Protein AF-A0A7Y5RRM7-F1 (afdb_monomer)

Radius of gyration: 21.53 Å; Cα contacts (8 Å, |Δi|>4): 45; chains: 1; bounding box: 50×24×57 Å

Solvent-accessible surface area (backbone atoms only — not comparable to full-atom values): 6272 Å² total; per-residue (Å²): 135,58,73,67,62,62,70,73,50,55,71,67,60,50,53,55,49,46,51,53,48,50,52,51,41,48,48,67,68,69,49,88,69,75,96,42,74,65,59,54,53,51,45,51,52,43,51,51,51,49,50,52,53,52,50,54,53,52,53,49,53,54,53,52,50,56,47,54,53,49,52,50,45,51,53,53,43,72,73,35,59,86,87,34,73,66,29,53,53,43,50,50,52,53,52,52,52,51,51,54,50,51,54,53,51,57,64,71,76,107

Mean predicted aligned error: 7.57 Å

pLDDT: mean 85.65, std 8.85, range [42.88, 94.12]

Nearest PDB structures (foldseek):
  8onz-assembly1_Lh  TM=9.088E-01  e=1.400E-01  Thermochaetoides thermophila DSM 1495
  3jbn-assembly1_A3  TM=8.747E-01  e=7.711E-01  Plasmodium falciparum 3D7
  5szg-assembly1_B  TM=6.218E-01  e=1.334E+00  Homo sapiens

Structure (mmCIF, N/CA/C/O backbone):
data_AF-A0A7Y5RRM7-F1
#
_entry.id   AF-A0A7Y5RRM7-F1
#
loop_
_atom_site.group_PDB
_atom_site.id
_atom_site.type_symbol
_atom_site.label_atom_id
_atom_site.label_alt_id
_atom_site.label_comp_id
_atom_site.label_asym_id
_atom_site.label_entity_id
_atom_site.label_seq_id
_atom_site.pdbx_PDB_ins_code
_atom_site.Cartn_x
_atom_site.Cartn_y
_atom_site.Cartn_z
_atom_site.occupancy
_atom_site.B_iso_or_equiv
_atom_site.auth_seq_id
_atom_site.auth_comp_id
_atom_site.auth_asym_id
_atom_site.auth_atom_id
_atom_site.pdbx_PDB_model_num
ATOM 1 N N . MET A 1 1 ? -0.634 -0.112 16.729 1.00 69.50 1 MET A N 1
ATOM 2 C CA . MET A 1 1 ? 0.783 -0.339 16.363 1.00 69.50 1 MET A CA 1
ATOM 3 C C . MET A 1 1 ? 1.493 0.960 16.001 1.00 69.50 1 MET A C 1
ATOM 5 O O . MET A 1 1 ? 0.846 1.903 15.524 1.00 69.50 1 MET A O 1
ATOM 9 N N . THR A 1 2 ? 2.814 1.009 16.193 1.00 83.56 2 THR A N 1
ATOM 10 C CA . THR A 1 2 ? 3.649 2.098 15.655 1.00 83.56 2 THR A CA 1
ATOM 11 C C . THR A 1 2 ? 3.902 1.896 14.155 1.00 83.56 2 THR A C 1
ATOM 13 O O . THR A 1 2 ? 3.787 0.794 13.626 1.00 83.56 2 THR A O 1
ATOM 16 N N . ILE A 1 3 ? 4.227 2.969 13.426 1.00 83.38 3 ILE A N 1
ATOM 17 C CA . ILE A 1 3 ? 4.484 2.884 11.974 1.00 83.38 3 ILE A CA 1
ATOM 18 C C . ILE A 1 3 ? 5.730 2.034 11.676 1.00 83.38 3 ILE A C 1
ATOM 20 O O . ILE A 1 3 ? 5.771 1.359 10.648 1.00 83.38 3 ILE A O 1
ATOM 24 N N . LYS A 1 4 ? 6.727 2.042 12.572 1.00 85.69 4 LYS A N 1
ATOM 25 C CA . LYS A 1 4 ? 7.965 1.260 12.429 1.00 85.69 4 LYS A CA 1
ATOM 26 C C . LYS A 1 4 ? 7.667 -0.242 12.401 1.00 85.69 4 LYS A C 1
ATOM 28 O O . LYS A 1 4 ? 8.015 -0.902 11.430 1.00 85.69 4 LYS A O 1
ATOM 33 N N . GLU A 1 5 ? 6.881 -0.726 13.361 1.00 85.69 5 GLU A N 1
ATOM 34 C CA . GLU A 1 5 ? 6.448 -2.131 13.424 1.00 85.69 5 GLU A CA 1
ATOM 35 C C . GLU A 1 5 ? 5.671 -2.571 12.170 1.00 85.69 5 GLU A C 1
ATOM 37 O O . GLU A 1 5 ? 5.827 -3.689 11.688 1.00 85.69 5 GLU A O 1
ATOM 42 N N . ILE A 1 6 ? 4.820 -1.697 11.614 1.00 85.50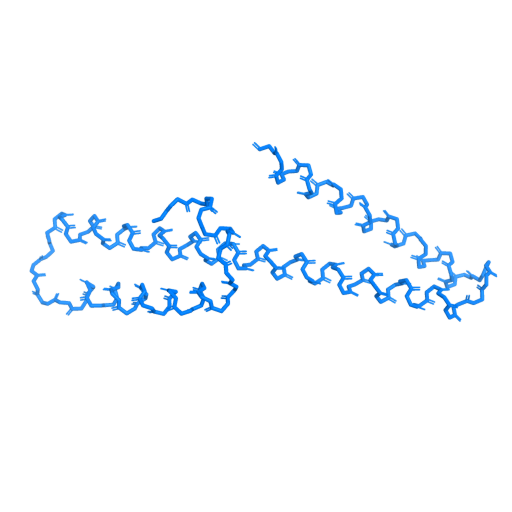 6 ILE A N 1
ATOM 43 C CA . ILE A 1 6 ? 4.047 -2.009 10.397 1.00 85.50 6 ILE A CA 1
ATOM 44 C C . ILE A 1 6 ? 4.983 -2.166 9.190 1.00 85.50 6 ILE A C 1
ATOM 46 O O . ILE A 1 6 ? 4.745 -3.014 8.332 1.00 85.50 6 ILE A O 1
ATOM 50 N N . ARG A 1 7 ? 6.054 -1.367 9.112 1.00 84.62 7 ARG A N 1
ATOM 51 C CA . ARG A 1 7 ? 7.020 -1.431 8.005 1.00 84.62 7 ARG A CA 1
ATOM 52 C C . ARG A 1 7 ? 7.845 -2.720 8.014 1.00 84.62 7 ARG A C 1
ATOM 54 O O . ARG A 1 7 ? 8.202 -3.175 6.930 1.00 84.62 7 ARG A O 1
ATOM 61 N N . GLU A 1 8 ? 8.110 -3.289 9.187 1.00 88.19 8 GLU A N 1
ATOM 62 C CA . GLU A 1 8 ? 8.915 -4.508 9.370 1.00 88.19 8 GLU A CA 1
ATOM 63 C C . GLU A 1 8 ? 8.146 -5.802 9.056 1.00 88.19 8 GLU A C 1
ATOM 65 O O . GLU A 1 8 ? 8.739 -6.777 8.598 1.00 88.19 8 GLU A O 1
ATOM 70 N N . LYS A 1 9 ? 6.818 -5.817 9.237 1.00 88.44 9 LYS A N 1
ATOM 71 C CA . LYS A 1 9 ? 5.979 -6.997 8.957 1.00 88.44 9 LYS A CA 1
ATOM 72 C C . LYS A 1 9 ? 5.915 -7.352 7.470 1.00 88.44 9 LYS A C 1
ATOM 74 O O . LYS A 1 9 ? 5.915 -6.471 6.604 1.00 88.44 9 LYS A O 1
ATOM 79 N N . LYS A 1 10 ? 5.768 -8.644 7.154 1.00 89.81 10 LYS A N 1
ATOM 80 C CA . LYS A 1 10 ? 5.547 -9.105 5.773 1.00 89.81 10 LYS A CA 1
ATOM 81 C C . LYS A 1 10 ? 4.190 -8.635 5.249 1.00 89.81 10 LYS A C 1
ATOM 83 O O . LYS A 1 10 ? 3.287 -8.325 6.022 1.00 89.81 10 LYS A O 1
ATOM 88 N N . SER A 1 11 ? 4.057 -8.532 3.926 1.00 86.12 11 SER A N 1
ATOM 89 C CA . SER A 1 11 ? 2.807 -8.072 3.304 1.00 86.12 11 SER A CA 1
ATOM 90 C C . SER A 1 11 ? 1.636 -9.000 3.633 1.00 86.12 11 SER A C 1
ATOM 92 O O . SER A 1 11 ? 0.563 -8.506 3.966 1.00 86.12 11 SER A O 1
ATOM 94 N N . ASP A 1 12 ? 1.861 -10.315 3.656 1.00 89.19 12 ASP A N 1
ATOM 95 C CA . ASP A 1 12 ? 0.825 -11.304 3.984 1.00 89.19 12 ASP A CA 1
ATOM 96 C C . ASP A 1 12 ? 0.307 -11.137 5.421 1.00 89.19 12 ASP A C 1
ATOM 98 O O . ASP A 1 12 ? -0.903 -11.081 5.647 1.00 89.19 12 ASP A O 1
ATOM 102 N N . ASP A 1 13 ? 1.213 -10.927 6.381 1.00 90.81 13 ASP A N 1
ATOM 103 C CA . ASP A 1 13 ? 0.860 -10.666 7.784 1.00 90.81 13 ASP A CA 1
ATOM 104 C C . ASP A 1 13 ? 0.046 -9.371 7.934 1.00 90.81 13 ASP A C 1
ATOM 106 O O . ASP A 1 13 ? -0.868 -9.279 8.757 1.00 90.81 13 ASP A O 1
ATOM 110 N N . LEU A 1 14 ? 0.359 -8.349 7.129 1.00 89.81 14 LEU A N 1
ATOM 111 C CA . LEU A 1 14 ? -0.391 -7.093 7.104 1.00 89.81 14 LEU A CA 1
ATOM 112 C C . LEU A 1 14 ? -1.795 -7.272 6.518 1.00 89.81 14 LEU A C 1
ATOM 114 O O . LEU A 1 14 ? -2.731 -6.657 7.028 1.00 89.81 14 LEU A O 1
ATOM 118 N N . HIS A 1 15 ? -1.964 -8.112 5.494 1.00 90.31 15 HIS A N 1
ATOM 119 C CA . HIS A 1 15 ? -3.282 -8.449 4.951 1.00 90.31 15 HIS A CA 1
ATOM 120 C C . HIS A 1 15 ? -4.129 -9.235 5.956 1.00 90.31 15 HIS A C 1
ATOM 122 O O . HIS A 1 15 ? -5.302 -8.903 6.147 1.00 90.31 15 HIS A O 1
ATOM 128 N N . GLY A 1 16 ? -3.532 -10.212 6.649 1.00 92.69 16 GLY A N 1
ATOM 129 C CA . GLY A 1 16 ? -4.191 -10.933 7.741 1.00 92.69 16 GLY A CA 1
ATOM 130 C C . GLY A 1 16 ? -4.655 -9.976 8.839 1.00 92.69 16 GLY A C 1
ATOM 131 O O . GLY A 1 16 ? -5.834 -9.938 9.191 1.00 92.69 16 GLY A O 1
ATOM 132 N N . ARG A 1 17 ? -3.761 -9.087 9.284 1.00 91.31 17 ARG A N 1
ATOM 133 C CA . ARG A 1 17 ? -4.089 -8.085 10.303 1.00 91.31 17 ARG A CA 1
ATOM 134 C C . ARG A 1 17 ? -5.155 -7.086 9.850 1.00 91.31 17 ARG A C 1
ATOM 136 O O . ARG A 1 17 ? -5.996 -6.675 10.645 1.00 91.31 17 ARG A O 1
ATOM 143 N N . LEU A 1 18 ? -5.135 -6.681 8.581 1.00 93.38 18 LEU A N 1
ATOM 144 C CA . LEU A 1 18 ? -6.139 -5.785 8.008 1.00 93.38 18 LEU A CA 1
ATOM 145 C C . LEU A 1 18 ? -7.541 -6.403 8.077 1.00 93.38 18 LEU A C 1
ATOM 147 O O . LEU A 1 18 ? -8.507 -5.693 8.370 1.00 93.38 18 LEU A O 1
ATOM 151 N N . ARG A 1 19 ? -7.648 -7.712 7.822 1.00 93.94 19 ARG A N 1
ATOM 152 C CA . ARG A 1 19 ? -8.906 -8.454 7.919 1.00 93.94 19 ARG A CA 1
ATOM 153 C C . ARG A 1 19 ? -9.423 -8.467 9.355 1.00 93.94 19 ARG A C 1
ATOM 155 O O . ARG A 1 19 ? -10.554 -8.050 9.580 1.00 93.94 19 ARG A O 1
ATOM 162 N N . GLU A 1 20 ? -8.572 -8.823 10.315 1.00 94.12 20 GLU A N 1
ATOM 163 C CA . GLU A 1 20 ? -8.918 -8.819 11.744 1.00 94.12 20 GLU A CA 1
ATOM 164 C C . GLU A 1 20 ? -9.417 -7.449 12.217 1.00 94.12 20 GLU A C 1
ATOM 166 O O . GLU A 1 20 ? -10.465 -7.347 12.851 1.00 94.12 20 GLU A O 1
ATOM 171 N N . LEU A 1 21 ? -8.693 -6.375 11.882 1.00 92.94 21 LEU A N 1
ATOM 172 C CA . LEU A 1 21 ? -9.067 -5.015 12.277 1.00 92.94 21 LEU A CA 1
ATOM 173 C C . LEU A 1 21 ? -10.382 -4.571 11.632 1.00 92.94 21 LEU A C 1
ATOM 175 O O . LEU A 1 21 ? -11.172 -3.875 12.266 1.00 92.94 21 LEU A O 1
ATOM 179 N N . SER A 1 22 ? -10.637 -4.983 10.389 1.00 90.88 22 SER A N 1
ATOM 180 C CA . SER A 1 22 ? -11.896 -4.683 9.699 1.00 90.88 22 SER A CA 1
ATOM 181 C C . SER A 1 22 ? -13.074 -5.415 10.347 1.00 90.88 22 SER A C 1
ATOM 183 O O . SER A 1 22 ? -14.138 -4.825 10.526 1.00 90.88 22 SER A O 1
ATOM 185 N N . GLU A 1 23 ? -12.880 -6.670 10.757 1.00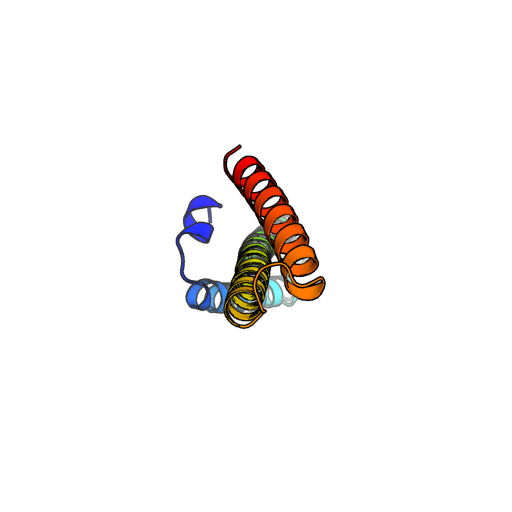 93.19 23 GLU A N 1
ATOM 186 C CA . GLU A 1 23 ? -13.881 -7.450 11.490 1.00 93.19 23 GLU A CA 1
ATOM 187 C C . GLU A 1 23 ? -14.144 -6.866 12.888 1.00 93.19 23 GLU A C 1
ATOM 189 O O . GLU A 1 23 ? -15.299 -6.751 13.298 1.00 93.19 23 GLU A O 1
ATOM 194 N N . GLN A 1 24 ? -13.103 -6.436 13.607 1.00 90.75 24 GLN A N 1
ATOM 195 C CA . GLN A 1 24 ? -13.242 -5.744 14.895 1.00 90.75 24 GLN A CA 1
ATOM 196 C C . GLN A 1 24 ? -14.017 -4.437 14.748 1.00 90.75 24 GLN A C 1
ATOM 198 O O . GLN A 1 24 ? -14.950 -4.175 15.500 1.00 90.75 24 GLN A O 1
ATOM 203 N N . LEU A 1 25 ? -13.677 -3.641 13.741 1.00 90.19 25 LEU A N 1
ATOM 204 C CA . LEU A 1 25 ? -14.335 -2.374 13.460 1.00 90.19 25 LEU A CA 1
ATOM 205 C C . LEU A 1 25 ? -15.805 -2.570 13.078 1.00 90.19 25 LEU A C 1
ATOM 207 O O . LEU A 1 25 ? -16.661 -1.812 13.533 1.00 90.19 25 LEU A O 1
ATOM 211 N N . PHE A 1 26 ? -16.115 -3.610 12.303 1.00 90.19 26 PHE A N 1
ATOM 212 C CA . PHE A 1 26 ? -17.493 -3.994 12.015 1.00 90.19 26 PHE A CA 1
ATOM 213 C C . PHE A 1 26 ? -18.248 -4.360 13.296 1.00 90.19 26 PHE A C 1
ATOM 215 O O . PHE A 1 26 ? -19.325 -3.821 13.535 1.00 90.19 26 PHE A O 1
ATOM 222 N N . ARG A 1 27 ? -17.665 -5.196 14.166 1.00 89.25 27 ARG A N 1
ATOM 223 C CA . ARG A 1 27 ? -18.270 -5.544 15.464 1.00 89.25 27 ARG A CA 1
ATOM 224 C C . ARG A 1 27 ? -18.530 -4.302 16.306 1.00 89.25 27 ARG A C 1
ATOM 226 O O . ARG A 1 27 ? -19.651 -4.114 16.760 1.00 89.25 27 ARG A O 1
ATOM 233 N N . VAL A 1 28 ? -17.538 -3.424 16.450 1.00 87.62 28 VAL A N 1
ATOM 234 C CA . VAL A 1 28 ? -17.686 -2.167 17.197 1.00 87.62 28 VAL A CA 1
ATOM 235 C C . VAL A 1 28 ? -18.794 -1.305 16.596 1.00 87.62 28 VAL A C 1
ATOM 237 O O . VAL A 1 28 ? -19.541 -0.693 17.341 1.00 87.62 28 VAL A O 1
ATOM 240 N N . ARG A 1 29 ? -18.974 -1.257 15.273 1.00 83.88 29 ARG A N 1
ATOM 241 C CA . ARG A 1 29 ? -20.063 -0.473 14.661 1.00 83.88 29 ARG A CA 1
ATOM 242 C C . ARG A 1 29 ? -21.438 -1.131 14.794 1.00 83.88 29 ARG A C 1
ATOM 244 O O . ARG A 1 29 ? -22.424 -0.415 14.944 1.00 83.88 29 ARG A O 1
ATOM 251 N N . CYS A 1 30 ? -21.507 -2.458 14.750 1.00 83.50 30 CYS A N 1
ATOM 252 C CA . CYS A 1 30 ? -22.757 -3.218 14.707 1.00 83.50 30 CYS A CA 1
ATOM 253 C C . CYS A 1 30 ? -23.261 -3.705 16.074 1.00 83.50 30 CYS A C 1
ATOM 255 O O . CYS A 1 30 ? -24.371 -4.227 16.147 1.00 83.50 30 CYS A O 1
ATOM 257 N N . THR A 1 31 ? -22.504 -3.539 17.163 1.00 81.44 31 THR A N 1
ATOM 258 C CA . THR A 1 31 ? -23.011 -3.824 18.515 1.00 81.44 31 THR A CA 1
ATOM 259 C C . THR A 1 31 ? -24.131 -2.851 18.890 1.00 81.44 31 THR A C 1
ATOM 261 O O . THR A 1 31 ? -24.011 -1.643 18.682 1.00 81.44 31 THR A O 1
ATOM 264 N N . SER A 1 32 ? -25.217 -3.369 19.472 1.00 62.25 32 SER A N 1
ATOM 265 C CA . SER A 1 32 ? -26.430 -2.607 19.820 1.00 62.25 32 SER A CA 1
ATOM 266 C C . SER A 1 32 ? -26.276 -1.688 21.038 1.00 62.25 32 SER A C 1
ATOM 268 O O . SER A 1 32 ? -27.215 -0.981 21.403 1.00 62.25 32 SER A O 1
ATOM 270 N N . GLU A 1 33 ? -25.113 -1.694 21.691 1.00 65.94 33 GLU A N 1
ATOM 271 C CA . GLU A 1 33 ? -24.820 -0.802 22.809 1.00 65.94 33 GLU A CA 1
ATOM 272 C C . GLU A 1 33 ? -24.871 0.663 22.355 1.00 65.94 33 GLU A C 1
ATOM 274 O O . GLU A 1 33 ? -24.316 1.018 21.304 1.00 65.94 33 GLU A O 1
ATOM 279 N N . ARG A 1 34 ? -25.548 1.502 23.159 1.00 61.34 34 ARG A N 1
ATOM 280 C CA . ARG A 1 34 ? -25.722 2.949 22.947 1.00 61.34 34 ARG A CA 1
ATOM 281 C C . ARG A 1 34 ? -24.401 3.599 22.513 1.00 61.34 34 ARG A C 1
ATOM 283 O O . ARG A 1 34 ? -23.337 3.234 23.002 1.00 61.34 34 ARG A O 1
ATOM 290 N N . LEU A 1 35 ? -24.472 4.585 21.616 1.00 68.75 35 LEU A N 1
ATOM 291 C CA . LEU A 1 35 ? -23.332 5.405 21.184 1.00 68.75 35 LEU A CA 1
ATOM 292 C C . LEU A 1 35 ? -22.666 6.084 22.393 1.00 68.75 35 LEU A C 1
ATOM 294 O O . LEU A 1 35 ? -23.076 7.164 22.812 1.00 68.75 35 LEU A O 1
ATOM 298 N N . THR A 1 36 ? -21.642 5.447 22.961 1.00 80.94 36 THR A N 1
ATOM 299 C CA . THR A 1 36 ? -20.797 6.037 24.000 1.00 80.94 36 THR A CA 1
ATOM 300 C C . THR A 1 36 ? -19.580 6.719 23.369 1.00 80.94 36 THR A C 1
ATOM 302 O O . THR A 1 36 ? -19.073 6.263 22.335 1.00 80.94 36 THR A O 1
ATOM 305 N N . PRO A 1 37 ? -19.050 7.790 23.986 1.00 82.56 37 PRO A N 1
ATOM 306 C CA . PRO A 1 37 ? -17.793 8.404 23.557 1.00 82.56 37 PRO A CA 1
ATOM 307 C C . PRO A 1 37 ? -16.628 7.402 23.484 1.00 82.56 37 PRO A C 1
ATOM 309 O O . PRO A 1 37 ? -15.786 7.492 22.591 1.00 82.56 37 PRO A O 1
ATOM 312 N N . GLN A 1 38 ? -16.606 6.410 24.380 1.00 83.88 38 GLN A N 1
ATOM 313 C CA . GLN A 1 38 ? -15.612 5.336 24.412 1.00 83.88 38 GLN A CA 1
ATOM 314 C C . GLN A 1 38 ? -15.640 4.493 23.131 1.00 83.88 38 GLN A C 1
ATOM 316 O O . GLN A 1 38 ? -14.598 4.310 22.501 1.00 83.88 38 GLN A O 1
ATOM 321 N N . LYS A 1 39 ? -16.829 4.059 22.694 1.00 83.88 39 LYS A N 1
ATOM 322 C CA . LYS A 1 39 ? -17.027 3.290 21.455 1.00 83.88 39 LYS A CA 1
ATOM 323 C C . LYS A 1 39 ? -16.586 4.077 20.217 1.00 83.88 39 LYS A C 1
ATOM 325 O O . LYS A 1 39 ? -15.932 3.539 19.326 1.00 83.88 39 LYS A O 1
ATOM 330 N N . GLY A 1 40 ? -16.882 5.379 20.183 1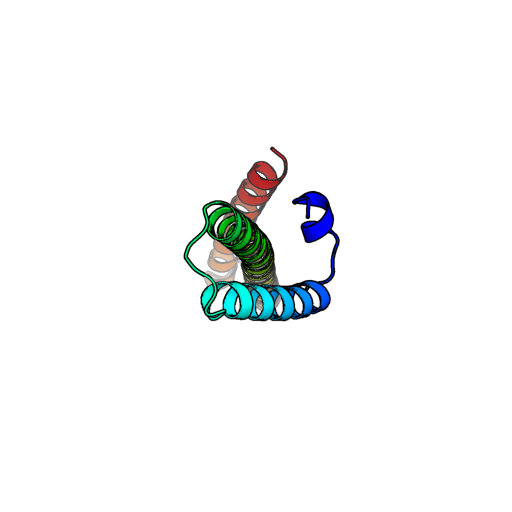.00 85.25 40 GLY A N 1
ATOM 331 C CA . GLY A 1 40 ? -16.419 6.276 19.119 1.00 85.25 40 GLY A CA 1
ATOM 332 C C . GLY A 1 40 ? -14.892 6.416 19.080 1.00 85.25 40 GLY A C 1
ATOM 333 O O . GLY A 1 40 ? -14.288 6.378 18.006 1.00 85.25 40 GLY A O 1
ATOM 334 N N . ALA A 1 41 ? -14.249 6.531 20.245 1.00 88.56 41 ALA A N 1
ATOM 335 C CA . ALA A 1 41 ? -12.794 6.590 20.344 1.00 88.56 41 ALA A CA 1
ATOM 336 C C . ALA A 1 41 ? -12.126 5.274 19.910 1.00 88.56 41 ALA A C 1
ATOM 338 O O . ALA A 1 41 ? -11.093 5.306 19.239 1.00 88.56 41 ALA A O 1
ATOM 339 N N . GLU A 1 42 ? -12.712 4.128 20.254 1.00 88.38 42 GLU A N 1
ATOM 340 C CA . GLU A 1 42 ? -12.238 2.808 19.834 1.00 88.38 42 GLU A CA 1
ATOM 341 C C . GLU A 1 42 ? -12.355 2.613 18.319 1.00 88.38 42 GLU A C 1
ATOM 343 O O . GLU A 1 42 ? -11.359 2.297 17.665 1.00 88.38 42 GLU A O 1
ATOM 348 N N . ALA A 1 43 ? -13.522 2.909 17.738 1.00 88.50 43 ALA A N 1
ATOM 349 C CA . ALA A 1 43 ? -13.724 2.850 16.291 1.00 88.50 43 ALA A CA 1
ATOM 350 C C . ALA A 1 43 ? -12.707 3.730 15.547 1.00 88.50 43 ALA A C 1
ATOM 352 O O . ALA A 1 43 ? -12.088 3.285 14.583 1.00 88.50 43 ALA A O 1
ATOM 353 N N . LYS A 1 44 ? -12.450 4.945 16.053 1.00 90.56 44 LYS A N 1
ATOM 354 C CA . LYS A 1 44 ? -11.461 5.860 15.469 1.00 90.56 44 LYS A CA 1
ATOM 355 C C . LYS A 1 44 ? -10.035 5.305 15.536 1.00 90.56 44 LYS A C 1
ATOM 357 O O . LYS A 1 44 ? -9.275 5.488 14.586 1.00 90.56 44 LYS A O 1
ATOM 362 N N . LYS A 1 45 ? -9.652 4.635 16.629 1.00 91.06 45 LYS A N 1
ATOM 363 C CA . LYS A 1 45 ? -8.336 3.978 16.742 1.00 91.06 45 LYS A CA 1
ATOM 364 C C . LYS A 1 45 ? -8.193 2.855 15.714 1.00 91.06 45 LYS A C 1
ATOM 366 O O . LYS A 1 45 ? -7.168 2.795 15.035 1.00 91.06 45 LYS A O 1
ATOM 371 N N . LEU A 1 46 ? -9.225 2.024 15.560 1.00 90.94 46 LEU A N 1
ATOM 372 C CA . LEU A 1 46 ? -9.251 0.946 14.569 1.00 90.94 46 LEU A CA 1
ATOM 373 C C . LEU A 1 46 ? -9.188 1.495 13.133 1.00 90.94 46 LEU A C 1
ATOM 375 O O . LEU A 1 46 ? -8.361 1.041 12.344 1.00 90.94 46 LEU A O 1
ATOM 379 N N . ASP A 1 47 ? -9.978 2.528 12.813 1.00 91.00 47 ASP A N 1
ATOM 380 C CA . ASP A 1 47 ? -9.956 3.216 11.511 1.00 91.00 47 ASP A CA 1
ATOM 381 C C . ASP A 1 47 ? -8.554 3.761 11.182 1.00 91.00 47 ASP A C 1
ATOM 383 O O . ASP A 1 47 ? -8.041 3.580 10.073 1.00 91.00 47 ASP A O 1
ATOM 387 N N . GLN A 1 48 ? -7.893 4.398 12.155 1.00 92.69 48 GLN A N 1
ATOM 388 C CA . GLN A 1 48 ? -6.532 4.912 11.984 1.00 92.69 48 GLN A CA 1
ATOM 389 C C . GLN A 1 48 ? -5.516 3.797 11.727 1.00 92.69 48 GLN A C 1
ATOM 391 O O . GLN A 1 48 ? -4.605 3.970 10.914 1.00 92.69 48 GLN A O 1
ATOM 396 N N . GLU A 1 49 ? -5.642 2.659 12.406 1.00 92.38 49 GLU A N 1
ATOM 397 C CA . GLU A 1 49 ? -4.730 1.532 12.221 1.00 92.38 49 GLU A CA 1
ATOM 398 C C . GLU A 1 49 ? -4.915 0.874 10.847 1.00 92.38 49 GLU A C 1
ATOM 400 O O . GLU A 1 49 ? -3.931 0.651 10.135 1.00 92.38 49 GLU A O 1
ATOM 405 N N . VAL A 1 50 ? -6.165 0.689 10.413 1.00 93.12 50 VAL A N 1
ATOM 406 C CA . VAL A 1 50 ? -6.517 0.251 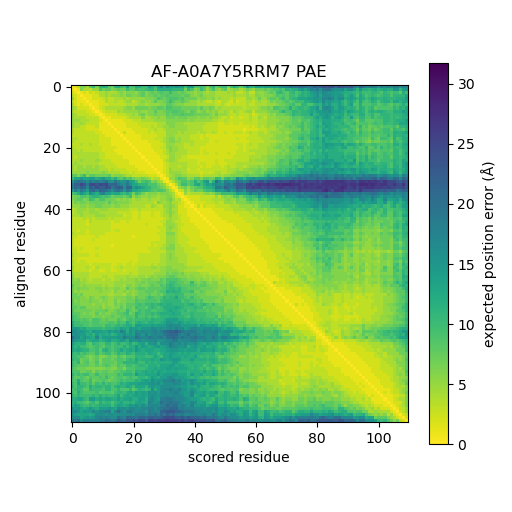9.053 1.00 93.12 50 VAL A CA 1
ATOM 407 C C . VAL A 1 50 ? -5.923 1.195 8.003 1.00 93.12 50 VAL A C 1
ATOM 409 O O . VAL A 1 50 ? -5.299 0.739 7.040 1.00 93.12 50 VAL A O 1
ATOM 412 N N . ALA A 1 51 ? -6.055 2.511 8.190 1.00 92.94 51 ALA A N 1
ATOM 413 C CA . ALA A 1 51 ? -5.520 3.507 7.263 1.00 92.94 51 ALA A CA 1
ATOM 414 C C . ALA A 1 51 ? -3.985 3.451 7.160 1.00 92.94 51 ALA A C 1
ATOM 416 O O . ALA A 1 51 ? -3.436 3.521 6.055 1.00 92.94 51 ALA A O 1
ATOM 417 N N . ARG A 1 52 ? -3.281 3.262 8.285 1.00 92.12 52 ARG A N 1
ATOM 418 C CA . ARG A 1 52 ? -1.814 3.115 8.306 1.00 92.12 52 ARG A CA 1
ATOM 419 C C . ARG A 1 52 ? -1.366 1.878 7.534 1.00 92.12 52 ARG A C 1
ATOM 421 O O . ARG A 1 52 ? -0.481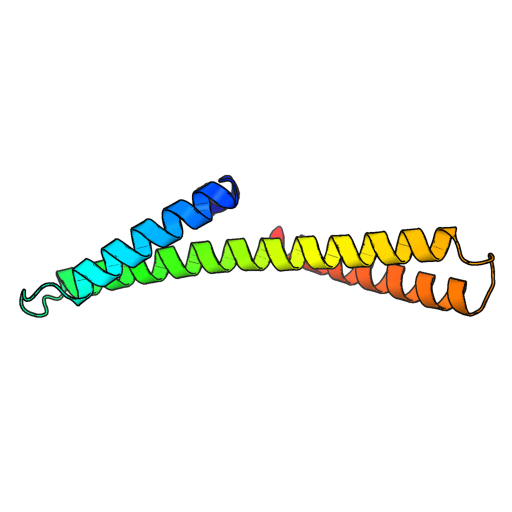 1.988 6.688 1.00 92.12 52 ARG A O 1
ATOM 428 N N . ILE A 1 53 ? -1.995 0.727 7.778 1.00 92.62 53 ILE A N 1
ATOM 429 C CA . ILE A 1 53 ? -1.661 -0.527 7.085 1.00 92.62 53 ILE A CA 1
ATOM 430 C C . ILE A 1 53 ? -1.912 -0.394 5.578 1.00 92.62 53 ILE A C 1
ATOM 432 O O . ILE A 1 53 ? -1.021 -0.698 4.786 1.00 92.62 53 ILE A O 1
ATOM 436 N N . ARG A 1 54 ? -3.072 0.141 5.170 1.00 93.12 54 ARG A N 1
ATOM 437 C CA . ARG A 1 54 ? -3.391 0.390 3.750 1.00 93.12 54 ARG A CA 1
ATOM 438 C C . ARG A 1 54 ? -2.375 1.307 3.079 1.00 93.12 54 ARG A C 1
ATOM 440 O O . ARG A 1 54 ? -1.971 1.046 1.951 1.00 93.12 54 ARG A O 1
ATOM 447 N N . THR A 1 55 ? -1.943 2.355 3.776 1.00 92.25 55 THR A N 1
ATOM 448 C CA . THR A 1 55 ? -0.931 3.286 3.262 1.00 92.25 55 THR A CA 1
ATOM 449 C C . THR A 1 55 ? 0.394 2.576 3.000 1.00 92.25 55 THR A C 1
ATOM 451 O O . THR A 1 55 ? 0.971 2.742 1.929 1.00 92.25 55 THR A O 1
ATOM 454 N N . ILE A 1 56 ? 0.863 1.751 3.942 1.00 90.00 56 ILE A N 1
ATOM 455 C CA . ILE A 1 56 ? 2.118 1.006 3.780 1.00 90.00 56 ILE A CA 1
ATOM 456 C C . ILE A 1 56 ? 2.022 -0.017 2.645 1.00 90.00 56 ILE A C 1
ATOM 458 O O . ILE A 1 56 ? 2.942 -0.096 1.834 1.00 90.00 56 ILE A O 1
ATOM 462 N N . LEU A 1 57 ? 0.9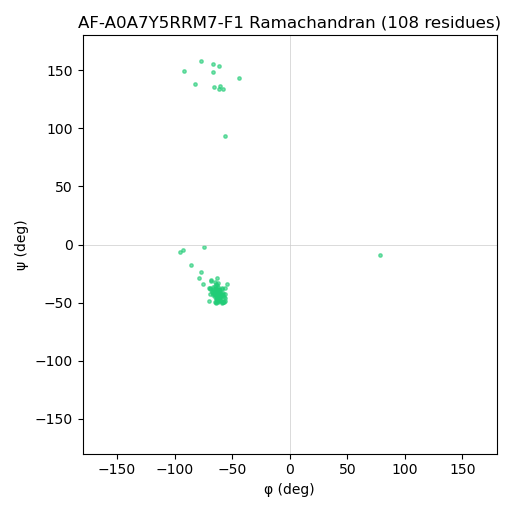16 -0.760 2.548 1.00 90.31 57 LEU A N 1
ATOM 463 C CA . LEU A 1 57 ? 0.697 -1.702 1.446 1.00 90.31 57 LEU A CA 1
ATOM 464 C C . LEU A 1 57 ? 0.716 -0.977 0.095 1.00 90.31 57 LEU A C 1
ATOM 466 O O . LEU A 1 57 ? 1.486 -1.342 -0.785 1.00 90.31 57 LEU A O 1
ATOM 470 N N . ARG A 1 58 ? -0.002 0.146 -0.024 1.00 90.88 58 ARG A N 1
ATOM 471 C CA . ARG A 1 58 ? -0.001 0.945 -1.254 1.00 90.88 58 ARG A CA 1
ATOM 472 C C . ARG A 1 58 ? 1.385 1.490 -1.605 1.00 90.88 58 ARG A C 1
ATOM 474 O O . ARG A 1 58 ? 1.748 1.534 -2.776 1.00 90.88 58 ARG A O 1
ATOM 481 N N . GLN A 1 59 ? 2.168 1.912 -0.613 1.00 87.81 59 GLN A N 1
ATOM 482 C CA . GLN A 1 59 ? 3.553 2.328 -0.840 1.00 87.81 59 GLN A CA 1
ATOM 483 C C . GLN A 1 59 ? 4.409 1.177 -1.383 1.00 87.81 59 GLN A C 1
ATOM 485 O O . GLN A 1 59 ? 5.227 1.410 -2.271 1.00 87.81 59 GLN A O 1
ATOM 490 N N . ARG A 1 60 ? 4.216 -0.055 -0.891 1.00 88.56 60 ARG A N 1
ATOM 491 C CA . ARG A 1 60 ? 4.909 -1.244 -1.413 1.00 88.56 60 ARG A CA 1
ATOM 492 C C . ARG A 1 60 ? 4.529 -1.517 -2.864 1.00 88.56 60 ARG A C 1
ATOM 494 O O . ARG A 1 60 ? 5.433 -1.664 -3.680 1.00 88.56 60 ARG A O 1
ATOM 501 N N . ASP A 1 61 ? 3.241 -1.471 -3.191 1.00 88.44 61 ASP A N 1
ATOM 502 C CA . ASP A 1 61 ? 2.755 -1.696 -4.558 1.00 88.44 61 ASP A CA 1
ATOM 503 C C . ASP A 1 61 ? 3.354 -0.691 -5.550 1.00 88.44 61 ASP A C 1
ATOM 505 O O . ASP A 1 61 ? 3.798 -1.059 -6.637 1.00 88.44 61 ASP A O 1
ATOM 509 N N . LEU A 1 62 ? 3.419 0.590 -5.165 1.00 86.00 62 LEU A N 1
ATOM 510 C CA . LEU A 1 62 ? 4.017 1.640 -5.995 1.00 86.00 62 LEU A CA 1
ATOM 511 C C . LEU A 1 62 ? 5.519 1.410 -6.217 1.00 86.00 62 LEU A C 1
ATOM 513 O O . LEU A 1 62 ? 6.014 1.568 -7.335 1.00 86.00 62 LEU A O 1
ATOM 517 N N . ILE A 1 63 ? 6.245 1.004 -5.171 1.00 85.44 63 ILE A N 1
ATOM 518 C CA . ILE A 1 63 ? 7.673 0.681 -5.273 1.00 85.44 63 ILE A CA 1
ATOM 519 C C . ILE A 1 63 ? 7.873 -0.526 -6.192 1.00 85.44 63 ILE A C 1
ATOM 521 O O . ILE A 1 63 ? 8.715 -0.477 -7.087 1.00 85.44 63 ILE A O 1
ATOM 525 N N . GLU A 1 64 ? 7.089 -1.588 -6.019 1.00 86.06 64 GLU A N 1
ATOM 526 C CA . GLU A 1 64 ? 7.195 -2.794 -6.835 1.00 86.06 64 GLU A CA 1
ATOM 527 C C . GLU A 1 64 ? 6.852 -2.526 -8.306 1.00 86.06 64 GLU A C 1
ATOM 529 O O . GLU A 1 64 ? 7.593 -2.953 -9.193 1.00 86.06 64 GLU A O 1
ATOM 534 N N . GLY A 1 65 ? 5.794 -1.755 -8.577 1.00 85.81 65 GLY A N 1
ATOM 535 C CA . GLY A 1 65 ? 5.436 -1.318 -9.927 1.00 85.81 65 GLY A CA 1
ATOM 536 C C . GLY A 1 65 ? 6.569 -0.537 -10.594 1.00 85.81 65 GLY A C 1
ATOM 537 O O . GLY A 1 65 ? 7.012 -0.895 -11.685 1.00 85.81 65 GLY A O 1
ATOM 538 N N . SER A 1 66 ? 7.134 0.453 -9.895 1.00 84.25 66 SER A N 1
ATOM 539 C CA . SER A 1 66 ? 8.270 1.234 -10.407 1.00 84.25 66 SER A CA 1
ATOM 540 C C . SER A 1 66 ? 9.535 0.393 -10.631 1.00 84.25 66 SER A C 1
ATOM 542 O O . SER A 1 66 ? 10.359 0.705 -11.496 1.00 84.25 66 SER A O 1
ATOM 544 N N . LYS A 1 67 ? 9.718 -0.684 -9.855 1.00 85.00 67 LYS A N 1
ATOM 545 C CA . LYS A 1 67 ? 10.815 -1.636 -10.039 1.00 85.00 67 LYS A CA 1
ATOM 546 C C . LYS A 1 67 ? 10.610 -2.459 -11.308 1.00 85.00 67 LYS A C 1
ATOM 548 O O . LYS A 1 67 ? 11.507 -2.485 -12.142 1.00 85.00 67 LYS A O 1
ATOM 553 N N . LYS A 1 68 ? 9.415 -3.024 -11.499 1.00 88.44 68 LYS A N 1
ATOM 554 C CA . LYS A 1 68 ? 9.053 -3.787 -12.705 1.00 88.44 68 LYS A CA 1
ATOM 555 C C . LYS A 1 68 ? 9.191 -2.952 -13.979 1.00 88.44 68 LYS A C 1
ATOM 557 O O . LYS A 1 68 ? 9.738 -3.437 -14.966 1.00 88.44 68 LYS A O 1
ATOM 562 N N . GLU A 1 69 ? 8.758 -1.690 -13.956 1.00 87.31 69 GLU A N 1
ATOM 563 C CA . GLU A 1 69 ? 8.936 -0.770 -15.089 1.00 87.31 69 GLU A CA 1
ATOM 564 C C . GLU A 1 69 ? 10.413 -0.543 -15.425 1.00 87.31 69 GLU A C 1
ATOM 566 O O . GLU A 1 69 ? 10.812 -0.593 -16.591 1.00 87.31 69 GLU A O 1
ATOM 571 N N . PHE A 1 70 ? 11.238 -0.316 -14.401 1.00 86.56 70 PHE A N 1
ATOM 572 C CA . PHE A 1 70 ? 12.672 -0.118 -14.574 1.00 86.56 70 PHE A CA 1
ATOM 573 C C . PHE A 1 70 ? 13.357 -1.360 -15.159 1.00 86.56 70 PHE A C 1
ATOM 575 O O . PHE A 1 70 ? 14.117 -1.240 -16.124 1.00 86.56 70 PHE A O 1
ATOM 582 N N . ASP A 1 71 ? 13.047 -2.539 -14.618 1.00 88.19 71 ASP A N 1
ATOM 583 C CA . ASP A 1 71 ? 13.603 -3.818 -15.063 1.00 88.19 71 ASP A CA 1
ATOM 584 C C . ASP A 1 71 ? 13.181 -4.122 -16.514 1.00 88.19 71 ASP A C 1
ATOM 586 O O . ASP A 1 71 ? 14.003 -4.537 -17.335 1.00 88.19 71 ASP A O 1
ATOM 590 N N . GLY A 1 72 ? 11.928 -3.822 -16.876 1.00 90.94 72 GLY A N 1
ATOM 591 C CA . GLY A 1 72 ? 11.425 -3.950 -18.247 1.00 90.94 72 GLY A CA 1
ATOM 592 C C . GLY A 1 72 ? 12.140 -3.028 -19.239 1.00 90.94 72 GLY A C 1
ATOM 593 O O . GLY A 1 72 ? 12.503 -3.452 -20.338 1.00 90.94 72 GLY A O 1
ATOM 594 N N . ILE A 1 73 ? 12.413 -1.778 -18.851 1.00 89.00 73 ILE A N 1
ATOM 595 C CA . ILE A 1 73 ? 13.181 -0.837 -19.682 1.00 89.00 73 ILE A CA 1
ATOM 596 C C . ILE A 1 73 ? 14.631 -1.295 -19.835 1.00 89.00 73 ILE A C 1
ATOM 598 O O . ILE A 1 73 ? 15.208 -1.165 -20.915 1.00 89.00 73 ILE A O 1
ATOM 602 N N . GLU A 1 74 ? 15.234 -1.838 -18.779 1.00 89.06 74 GLU A N 1
ATOM 603 C CA . GLU A 1 74 ? 16.593 -2.367 -18.828 1.00 89.06 74 GLU A CA 1
ATOM 604 C C . GLU A 1 74 ? 16.701 -3.597 -19.735 1.00 89.06 74 GLU A C 1
ATOM 606 O O . GLU A 1 74 ? 17.621 -3.670 -20.554 1.00 89.06 74 GLU A O 1
ATOM 611 N N . ALA A 1 75 ? 15.738 -4.516 -19.664 1.00 91.81 75 ALA A N 1
ATOM 612 C CA . ALA A 1 75 ? 15.641 -5.642 -20.588 1.00 91.81 75 ALA A CA 1
ATOM 613 C C . ALA A 1 75 ? 15.459 -5.168 -22.041 1.00 91.81 75 ALA A C 1
ATOM 615 O O . ALA A 1 75 ? 16.172 -5.622 -22.938 1.00 91.81 75 ALA A O 1
ATOM 616 N N . ALA A 1 76 ? 14.574 -4.193 -22.274 1.00 89.62 76 ALA A N 1
ATOM 617 C CA . ALA A 1 76 ? 14.351 -3.618 -23.598 1.00 89.62 76 ALA A CA 1
ATOM 618 C C . ALA A 1 76 ? 15.590 -2.887 -24.150 1.00 89.62 76 ALA A C 1
ATOM 620 O O . ALA A 1 76 ? 15.833 -2.922 -25.355 1.00 89.62 76 ALA A O 1
ATOM 621 N N . LEU A 1 77 ? 16.391 -2.246 -23.290 1.00 89.56 77 LEU A N 1
ATOM 622 C CA . LEU A 1 77 ? 17.665 -1.625 -23.669 1.00 89.56 77 LEU A CA 1
ATOM 623 C C . LEU A 1 77 ? 18.710 -2.659 -24.083 1.00 89.56 77 LEU A C 1
ATOM 625 O O . LEU A 1 77 ? 19.409 -2.425 -25.062 1.00 89.56 77 LEU A O 1
ATOM 629 N N . LYS A 1 78 ? 18.795 -3.793 -23.374 1.00 89.19 78 LYS A N 1
ATOM 630 C CA . LYS A 1 78 ? 19.714 -4.892 -23.715 1.00 89.19 78 LYS A CA 1
ATOM 631 C C . LYS A 1 78 ? 19.412 -5.500 -25.088 1.00 89.19 78 LYS A C 1
ATOM 633 O O . LYS A 1 78 ? 20.331 -5.919 -25.777 1.00 89.19 78 LYS A O 1
ATOM 638 N N . GLN A 1 79 ? 18.139 -5.536 -25.480 1.00 90.00 79 GLN A N 1
ATOM 639 C CA . GLN A 1 79 ? 17.702 -6.061 -26.780 1.00 90.00 79 GLN A CA 1
ATOM 640 C C . GLN A 1 79 ? 17.760 -5.021 -27.910 1.00 90.00 79 GLN A C 1
ATOM 642 O O . GLN A 1 79 ? 17.697 -5.374 -29.085 1.00 90.00 79 GLN A O 1
ATOM 647 N N . ALA A 1 80 ? 17.828 -3.729 -27.585 1.00 88.62 80 ALA A N 1
ATOM 648 C CA . ALA A 1 80 ? 17.849 -2.671 -28.585 1.00 88.62 80 ALA A CA 1
ATOM 649 C C . ALA A 1 80 ? 19.262 -2.471 -29.146 1.00 88.62 80 ALA A C 1
ATOM 651 O O . ALA A 1 80 ? 20.233 -2.388 -28.398 1.00 88.62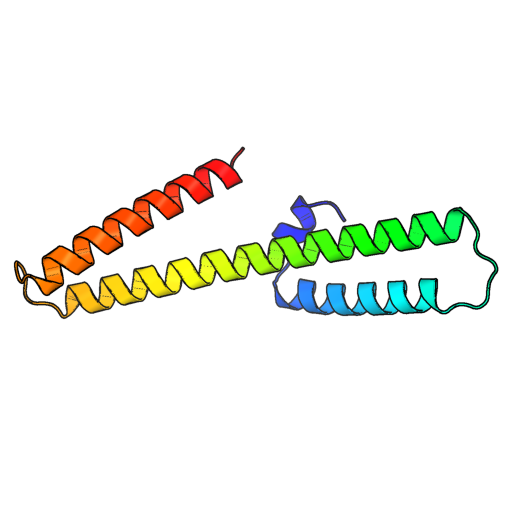 80 ALA A O 1
ATOM 652 N N . ALA A 1 81 ? 19.367 -2.284 -30.464 1.00 87.12 81 ALA A N 1
ATOM 653 C CA . ALA A 1 81 ? 20.638 -1.949 -31.094 1.00 87.12 81 ALA A CA 1
ATOM 654 C C . ALA A 1 81 ? 21.225 -0.650 -30.493 1.00 87.12 81 ALA A C 1
ATOM 656 O O . ALA A 1 81 ? 20.486 0.343 -30.349 1.00 87.12 81 ALA A O 1
ATOM 657 N N . PRO A 1 82 ? 22.527 -0.627 -30.149 1.00 85.19 82 PRO A N 1
ATOM 658 C CA . PRO A 1 82 ? 23.171 0.543 -29.565 1.00 85.19 82 PRO A CA 1
ATOM 659 C C . PRO A 1 82 ? 23.093 1.730 -30.531 1.00 85.19 82 PRO A C 1
ATOM 661 O O . PRO A 1 82 ? 23.251 1.587 -31.738 1.00 85.19 82 PRO A O 1
ATOM 664 N N . GLY A 1 83 ? 22.778 2.918 -30.011 1.00 84.50 83 GLY A N 1
ATOM 665 C CA . GLY A 1 83 ? 22.663 4.141 -30.816 1.00 84.50 83 GLY A CA 1
ATOM 666 C C . GLY A 1 83 ? 21.357 4.301 -31.610 1.00 84.50 83 GLY A C 1
ATOM 667 O O . GLY A 1 83 ? 21.089 5.405 -32.095 1.00 84.50 83 GLY A O 1
ATOM 668 N N . SER A 1 84 ? 20.505 3.270 -31.680 1.00 90.44 84 SER A N 1
ATOM 669 C CA . SER A 1 84 ? 19.186 3.361 -32.323 1.00 90.44 84 SER A CA 1
ATOM 670 C C . SER A 1 84 ? 18.275 4.393 -31.641 1.00 90.44 84 SER A C 1
ATOM 672 O O . SER A 1 84 ? 18.380 4.653 -30.438 1.00 90.44 84 SER A O 1
ATOM 674 N N . ALA A 1 85 ? 17.326 4.962 -32.394 1.00 89.50 85 ALA A N 1
ATOM 675 C CA . ALA A 1 85 ? 16.336 5.900 -31.852 1.00 89.50 85 ALA A CA 1
ATOM 676 C C . ALA A 1 85 ? 15.544 5.294 -30.675 1.00 89.50 85 ALA A C 1
ATOM 678 O O . ALA A 1 85 ? 15.298 5.968 -29.671 1.00 89.50 85 ALA A O 1
ATOM 679 N N . LYS A 1 86 ? 15.224 3.993 -30.759 1.00 87.50 86 LYS A N 1
ATOM 680 C CA . LYS A 1 86 ? 14.575 3.224 -29.687 1.00 87.50 86 LYS A CA 1
ATOM 681 C C . LYS A 1 86 ? 15.458 3.143 -28.436 1.00 87.50 86 LYS A C 1
ATOM 683 O O . LYS A 1 86 ? 14.980 3.457 -27.350 1.0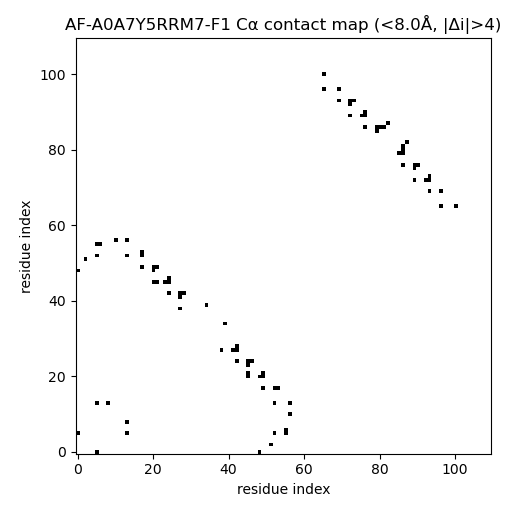0 87.50 86 LYS A O 1
ATOM 688 N N . SER A 1 87 ? 16.741 2.804 -28.587 1.00 88.44 87 SER A N 1
ATOM 689 C CA . SER A 1 87 ? 17.704 2.741 -27.474 1.00 88.44 87 SER A CA 1
ATOM 690 C C . SER A 1 87 ? 17.875 4.103 -26.785 1.00 88.44 87 SER A C 1
ATOM 692 O O . SER A 1 87 ? 17.749 4.204 -25.565 1.00 88.44 87 SER A O 1
ATOM 694 N N . LYS A 1 88 ? 18.017 5.192 -27.557 1.00 90.69 88 LYS A N 1
ATOM 695 C CA . LYS A 1 88 ? 18.092 6.566 -27.020 1.00 90.69 88 LYS A CA 1
ATOM 696 C C . LYS A 1 88 ? 16.836 6.956 -26.228 1.00 90.69 88 LYS A C 1
ATOM 698 O O . LYS A 1 88 ? 16.951 7.537 -25.150 1.00 90.69 88 LYS A O 1
ATOM 703 N N . LYS A 1 89 ? 15.640 6.623 -26.732 1.00 91.38 89 LYS A N 1
ATOM 704 C CA . LYS A 1 89 ? 14.361 6.900 -26.053 1.00 91.38 89 LYS A CA 1
ATOM 705 C C . LYS A 1 89 ? 14.231 6.124 -24.739 1.00 91.38 89 LYS A C 1
ATOM 707 O O . LYS A 1 89 ? 13.860 6.706 -23.722 1.00 91.38 89 LYS A O 1
ATOM 712 N N . LEU A 1 90 ? 14.581 4.839 -24.744 1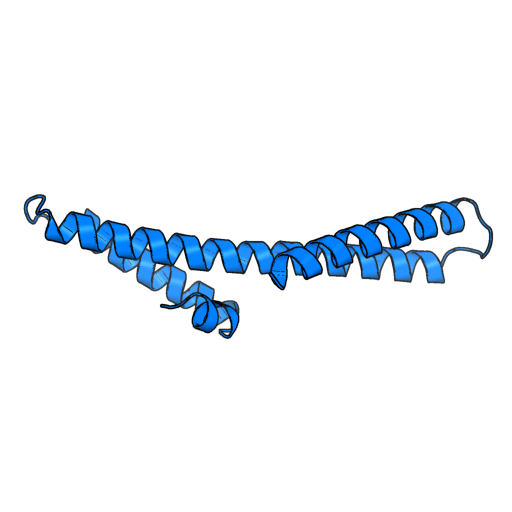.00 91.00 90 LEU A N 1
ATOM 713 C CA . LEU A 1 90 ? 14.559 4.003 -23.542 1.00 91.00 90 LEU A CA 1
ATOM 714 C C . LEU A 1 90 ? 15.567 4.485 -22.488 1.00 91.00 90 LEU A C 1
ATOM 716 O O . LEU A 1 90 ? 15.246 4.502 -21.303 1.00 91.00 90 LEU A O 1
ATOM 720 N N . LEU A 1 91 ? 16.753 4.941 -22.905 1.00 90.50 91 LEU A N 1
ATOM 721 C CA . LEU A 1 91 ? 17.767 5.474 -21.993 1.00 90.50 91 LEU A CA 1
ATOM 722 C C . LEU A 1 91 ? 17.292 6.753 -21.288 1.00 90.50 91 LEU A C 1
ATOM 724 O O . LEU A 1 91 ? 17.481 6.893 -20.080 1.00 90.50 91 LEU A O 1
ATOM 728 N N . ARG A 1 92 ? 16.623 7.660 -22.016 1.00 90.69 92 ARG A N 1
ATOM 729 C CA . ARG A 1 92 ? 15.993 8.854 -21.423 1.00 90.69 92 ARG A CA 1
ATOM 730 C C . ARG A 1 92 ? 14.966 8.460 -20.364 1.00 90.69 92 ARG A C 1
ATOM 732 O O . ARG A 1 92 ? 15.076 8.905 -19.225 1.00 90.69 92 ARG A O 1
ATOM 739 N N . ARG A 1 93 ? 14.060 7.536 -20.701 1.00 90.88 93 ARG A N 1
ATOM 740 C CA . ARG A 1 93 ? 13.035 7.042 -19.771 1.00 90.88 93 ARG A CA 1
ATOM 741 C C . ARG A 1 93 ? 13.635 6.358 -18.536 1.00 90.88 93 ARG A C 1
ATOM 743 O O . ARG A 1 93 ? 13.165 6.579 -17.424 1.00 90.88 93 ARG A O 1
ATOM 750 N N . LYS A 1 94 ? 14.706 5.572 -18.704 1.00 90.06 94 LYS A N 1
ATOM 751 C CA . LYS A 1 94 ? 15.452 4.952 -17.594 1.00 90.06 94 LYS A CA 1
ATOM 752 C C . LYS A 1 94 ? 16.017 6.007 -16.640 1.00 90.06 94 LYS A C 1
ATOM 754 O O . LYS A 1 94 ? 15.934 5.846 -15.424 1.00 90.06 94 LYS A O 1
ATOM 759 N N . ASN A 1 95 ? 16.589 7.078 -17.187 1.00 89.62 95 ASN A N 1
ATOM 760 C CA . ASN A 1 95 ? 17.174 8.159 -16.397 1.00 89.62 95 ASN A CA 1
ATOM 761 C C . ASN A 1 95 ? 16.106 8.986 -15.666 1.00 89.62 95 ASN A C 1
ATOM 763 O O . ASN A 1 95 ? 16.321 9.346 -14.512 1.00 89.62 95 ASN A O 1
ATOM 767 N N . GLU A 1 96 ? 14.951 9.231 -16.288 1.00 88.62 96 GLU A N 1
ATOM 768 C CA . GLU A 1 96 ? 13.788 9.846 -15.628 1.00 88.62 96 GLU A CA 1
ATOM 769 C C . GLU A 1 96 ? 13.323 9.012 -14.430 1.00 88.62 96 GLU A C 1
ATOM 771 O O . GLU A 1 96 ? 13.219 9.528 -13.321 1.00 88.62 96 GLU A O 1
ATOM 776 N N . LEU A 1 97 ? 13.127 7.703 -14.618 1.00 85.81 97 LEU A N 1
ATOM 777 C CA . LEU A 1 97 ? 12.704 6.808 -13.538 1.00 85.81 97 LEU A CA 1
ATOM 778 C C . LEU A 1 97 ? 13.734 6.715 -12.406 1.00 85.81 97 LEU A C 1
ATOM 780 O O . LEU A 1 97 ? 13.349 6.633 -11.241 1.00 85.81 97 LEU A O 1
ATOM 784 N N . LYS A 1 98 ? 15.038 6.772 -12.716 1.00 86.62 98 LYS A N 1
ATOM 785 C CA . LYS A 1 98 ? 16.086 6.867 -11.684 1.00 86.62 98 LYS A CA 1
ATOM 786 C C . LYS A 1 98 ? 15.952 8.132 -10.842 1.00 86.62 98 LYS A C 1
ATOM 788 O O . LYS A 1 98 ? 16.113 8.047 -9.629 1.00 86.62 98 LYS A O 1
ATOM 793 N N . ARG A 1 99 ? 15.670 9.279 -11.469 1.00 85.44 99 ARG A N 1
ATOM 794 C CA . ARG A 1 99 ? 15.476 10.552 -10.756 1.00 85.44 99 ARG A CA 1
ATOM 795 C C . ARG A 1 99 ? 14.254 10.487 -9.848 1.00 85.44 99 ARG A C 1
ATOM 797 O O . ARG A 1 99 ? 14.390 10.733 -8.658 1.00 85.44 99 ARG A O 1
ATOM 804 N N . VAL A 1 100 ? 13.117 10.041 -10.381 1.00 83.25 100 VAL A N 1
ATOM 805 C CA . VAL A 1 100 ? 11.875 9.892 -9.605 1.00 83.25 100 VAL A CA 1
ATOM 806 C C . VAL A 1 100 ? 12.076 8.948 -8.418 1.00 83.25 100 VAL A C 1
ATOM 808 O O . VAL A 1 100 ? 11.670 9.265 -7.305 1.00 83.25 100 VAL A O 1
ATOM 811 N N . ARG A 1 101 ? 12.756 7.808 -8.609 1.00 80.31 101 ARG A N 1
ATOM 812 C CA . ARG A 1 101 ? 13.056 6.883 -7.505 1.00 80.31 101 ARG A CA 1
ATOM 813 C C . ARG A 1 101 ? 13.920 7.541 -6.430 1.00 80.31 101 ARG A C 1
ATOM 815 O O . ARG A 1 101 ? 13.606 7.422 -5.252 1.00 80.31 101 ARG A O 1
ATOM 822 N N . HIS A 1 102 ? 14.972 8.250 -6.834 1.00 81.38 102 HIS A N 1
ATOM 823 C CA . HIS A 1 102 ? 15.837 8.962 -5.898 1.00 81.38 102 HIS A CA 1
ATOM 824 C C . HIS A 1 102 ? 15.062 10.015 -5.091 1.00 81.38 102 HIS A C 1
ATOM 826 O O . HIS A 1 102 ? 15.211 10.082 -3.875 1.00 81.38 102 HIS A O 1
ATOM 832 N N . GLU A 1 103 ? 14.180 10.779 -5.737 1.00 77.88 103 GLU A N 1
ATOM 833 C CA . GLU A 1 103 ? 13.299 11.740 -5.062 1.00 77.88 103 GLU A CA 1
ATOM 834 C C . GLU A 1 103 ? 12.357 11.051 -4.060 1.00 77.88 103 GLU A C 1
ATOM 836 O O . GLU A 1 103 ? 12.219 11.513 -2.927 1.00 77.88 103 GLU A O 1
ATOM 841 N N . MET A 1 104 ? 11.763 9.909 -4.427 1.00 71.81 104 MET A N 1
ATOM 842 C CA . MET A 1 104 ? 10.909 9.131 -3.521 1.00 71.81 104 MET A CA 1
ATOM 843 C C . MET A 1 104 ? 11.673 8.583 -2.307 1.00 71.81 104 MET A C 1
ATOM 845 O O . MET A 1 104 ? 11.139 8.589 -1.196 1.00 71.81 104 MET A O 1
ATOM 849 N N . ASP A 1 105 ? 12.915 8.133 -2.490 1.00 72.88 105 ASP A N 1
ATOM 850 C CA . ASP A 1 105 ? 13.756 7.626 -1.401 1.00 72.88 105 ASP A CA 1
ATOM 851 C C . ASP A 1 105 ? 14.189 8.750 -0.444 1.00 72.88 105 ASP A C 1
ATOM 853 O O . ASP A 1 105 ? 14.157 8.566 0.775 1.00 72.88 105 ASP A O 1
ATOM 857 N N . VAL A 1 106 ? 14.504 9.942 -0.966 1.00 70.56 106 VAL A N 1
ATOM 858 C CA . VAL A 1 106 ? 14.801 11.136 -0.151 1.00 70.56 106 VAL A CA 1
ATOM 859 C C . VAL A 1 106 ? 13.593 11.544 0.697 1.00 70.56 106 VAL A C 1
ATOM 861 O O . VAL A 1 106 ? 13.754 11.900 1.864 1.00 70.56 106 VAL A O 1
ATOM 864 N N . VAL A 1 107 ? 12.378 11.452 0.147 1.00 60.38 107 VAL A N 1
ATOM 865 C CA . VAL A 1 107 ? 11.131 11.720 0.886 1.00 60.38 107 VAL A CA 1
ATOM 866 C C . VAL A 1 107 ? 10.861 10.657 1.957 1.00 60.38 107 VAL A C 1
ATOM 868 O O . VAL A 1 107 ? 10.279 10.964 2.990 1.00 60.38 107 VAL A O 1
ATOM 871 N N . LYS A 1 108 ? 11.293 9.409 1.750 1.00 59.91 108 LYS A N 1
ATOM 872 C CA . LYS A 1 108 ? 11.103 8.304 2.705 1.00 59.91 108 LYS A CA 1
ATOM 873 C C . LYS A 1 108 ? 12.075 8.347 3.896 1.00 59.91 108 LYS A C 1
ATOM 875 O O . LYS A 1 108 ? 11.779 7.733 4.924 1.00 59.91 108 LYS A O 1
ATOM 880 N N . GLY A 1 109 ? 13.227 9.005 3.730 1.00 54.50 109 GLY A N 1
ATOM 881 C CA . GLY A 1 109 ? 14.295 9.130 4.730 1.00 54.50 109 GLY A CA 1
ATOM 882 C C . GLY A 1 109 ? 14.231 10.378 5.623 1.00 54.50 109 GLY A C 1
ATOM 883 O O . GLY A 1 109 ? 15.045 10.482 6.539 1.00 54.50 109 GLY A O 1
ATOM 884 N N . LYS A 1 110 ? 13.295 11.300 5.371 1.00 42.88 110 LYS A N 1
ATOM 885 C CA . LYS A 1 110 ? 12.966 12.447 6.236 1.00 42.88 110 LYS A CA 1
ATOM 886 C C . LYS A 1 110 ? 11.702 12.159 7.044 1.00 42.88 110 LYS A C 1
ATOM 888 O O . LYS A 1 110 ? 11.620 12.679 8.175 1.00 42.88 110 LYS A O 1
#

Foldseek 3Di:
DDLVVLLPDDLVVLVVVLVVLVVVLVCLVPDPDPDDPVSVVVNVVSVVSNVSSVVSNVVVVVVVVLVVVLVVLVVVLVVDDPPDPSNVVSVVVNVVSVVVVVVVVVVVVD

Sequence (110 aa):
MTIKEIREKKSDDLHGRLRELSEQLFRVRCTSERLTPQKGAEAKKLDQEVARIRTILRQRDLIEGSKKEFDGIEAALKQAAPGSAKSKKLLRRKNELKRVRHEMDVVKGK

Secondary structure (DSSP, 8-state):
--HHHHHHS-HHHHHHHHHHHHHHHHHHHH--S---HHHHHHHHHHHHHHHHHHHHHHHHHHHHHHHHHHHHHHHHHHHSPTT-HHHHHHHHHHHHHHHHHHHHHHHH--